Protein AF-A0A5P1UQP6-F1 (afdb_monomer_lite)

Secondary structure (DSSP, 8-state):
------------------PEEPEEEEETTEEEEE---TT----TT--EEEEEEE-STT-EEEEEEEE-S-SS---SGGGPEEEE-TT--S-EEEEEEEESSSEEEEEEEEEE-TT--EEEEEPPHHHHHHHTT---TTHHHHHHHHHHHHHHHHHHHHT-

Structure (mmCIF, N/CA/C/O backbone):
data_AF-A0A5P1UQP6-F1
#
_entry.id   AF-A0A5P1UQP6-F1
#
loop_
_atom_site.group_PDB
_atom_site.id
_atom_site.type_symbol
_atom_site.label_atom_id
_atom_site.label_alt_id
_atom_site.label_comp_id
_atom_site.label_asym_id
_atom_site.label_entity_id
_atom_site.label_seq_id
_atom_site.pdbx_PDB_ins_code
_atom_site.Cartn_x
_atom_site.Cartn_y
_atom_site.Cartn_z
_atom_site.occupancy
_atom_site.B_iso_or_equiv
_atom_site.auth_seq_id
_atom_site.auth_comp_id
_atom_site.auth_asym_id
_atom_site.auth_atom_id
_atom_site.pdbx_PDB_model_num
ATOM 1 N N . MET A 1 1 ? 47.272 14.025 28.196 1.00 45.66 1 MET A N 1
ATOM 2 C CA . MET A 1 1 ? 46.328 15.129 28.475 1.00 45.66 1 MET A CA 1
ATOM 3 C C . MET A 1 1 ? 46.283 16.051 27.263 1.00 45.66 1 MET A C 1
ATOM 5 O O . MET A 1 1 ? 47.049 16.997 27.191 1.00 45.66 1 MET A O 1
ATOM 9 N N . LEU A 1 2 ? 45.454 15.701 26.281 1.00 39.12 2 LEU A N 1
ATOM 10 C CA . LEU A 1 2 ? 45.041 16.510 25.126 1.00 39.12 2 LEU A CA 1
ATOM 11 C C . LEU A 1 2 ? 43.856 15.700 24.557 1.00 39.12 2 LEU A C 1
ATOM 13 O O . LEU A 1 2 ? 44.060 14.579 24.115 1.00 39.12 2 LEU A O 1
ATOM 17 N N . GLY A 1 3 ? 42.585 16.035 24.744 1.00 40.62 3 GLY A N 1
ATOM 18 C CA . GLY A 1 3 ? 41.983 17.358 24.760 1.00 40.62 3 GLY A CA 1
ATOM 19 C C . GLY A 1 3 ? 41.209 17.524 23.454 1.00 40.62 3 GLY A C 1
ATOM 20 O O . GLY A 1 3 ? 41.775 18.006 22.488 1.00 40.62 3 GLY A O 1
ATOM 21 N N . LEU A 1 4 ? 39.943 17.088 23.465 1.00 48.38 4 LEU A N 1
ATOM 22 C CA . LEU A 1 4 ? 38.859 17.426 22.530 1.00 48.38 4 LEU A CA 1
ATOM 23 C C . LEU A 1 4 ? 39.092 17.231 21.015 1.00 48.38 4 LEU A C 1
ATOM 25 O O . LEU A 1 4 ? 39.577 18.122 20.334 1.00 48.38 4 LEU A O 1
ATOM 29 N N . PHE A 1 5 ? 38.525 16.156 20.461 1.00 44.06 5 PHE A N 1
ATOM 30 C CA . PHE A 1 5 ? 37.867 16.190 19.142 1.00 44.06 5 PHE A CA 1
ATOM 31 C C . PHE A 1 5 ? 36.631 15.268 19.155 1.00 44.06 5 PHE A C 1
ATOM 33 O O . PHE A 1 5 ? 36.468 14.358 18.351 1.00 44.06 5 PHE A O 1
ATOM 40 N N . ILE A 1 6 ? 35.743 15.490 20.130 1.00 52.28 6 ILE A N 1
ATOM 41 C CA . ILE A 1 6 ? 34.334 15.100 20.008 1.00 52.28 6 ILE A CA 1
ATOM 42 C C . ILE A 1 6 ? 33.633 16.336 19.457 1.00 52.28 6 ILE A C 1
ATOM 44 O O . ILE A 1 6 ? 33.536 17.311 20.192 1.00 52.28 6 ILE A O 1
ATOM 48 N N . LEU A 1 7 ? 33.225 16.304 18.183 1.00 45.09 7 LEU A N 1
ATOM 49 C CA . LEU A 1 7 ? 32.110 17.067 17.587 1.00 45.09 7 LEU A CA 1
ATOM 50 C C . LEU A 1 7 ? 32.045 16.801 16.065 1.00 45.09 7 LEU A C 1
ATOM 52 O O . LEU A 1 7 ? 32.163 17.698 15.243 1.00 45.09 7 LEU A O 1
ATOM 56 N N . PHE A 1 8 ? 31.812 15.547 15.677 1.00 39.69 8 PHE A N 1
ATOM 57 C CA . PHE A 1 8 ? 31.079 15.247 14.437 1.00 39.69 8 PHE A CA 1
ATOM 58 C C . PHE A 1 8 ? 29.746 14.603 14.823 1.00 39.69 8 PHE A C 1
ATOM 60 O O . PHE A 1 8 ? 29.395 13.502 14.411 1.00 39.69 8 PHE A O 1
ATOM 67 N N . LEU A 1 9 ? 29.014 15.289 15.701 1.00 39.12 9 LEU A N 1
ATOM 68 C CA . LEU A 1 9 ? 27.621 14.986 15.969 1.00 39.12 9 LEU A CA 1
ATOM 69 C C . LEU A 1 9 ? 26.767 15.729 14.942 1.00 39.12 9 LEU A C 1
ATOM 71 O O . LEU A 1 9 ? 26.685 16.954 14.923 1.00 39.12 9 LEU A O 1
ATOM 75 N N . SER A 1 10 ? 26.071 14.920 14.147 1.00 42.19 10 SER A N 1
ATOM 76 C CA . SER A 1 10 ? 24.680 15.159 13.765 1.00 42.19 10 SER A CA 1
ATOM 77 C C . SER A 1 10 ? 24.389 16.375 12.887 1.00 42.19 10 SER A C 1
ATOM 79 O O . SER A 1 10 ? 23.490 17.159 13.172 1.00 42.19 10 SER A O 1
ATOM 81 N N . GLY A 1 11 ? 25.011 16.421 11.713 1.00 35.16 11 GLY A N 1
ATOM 82 C CA . GLY A 1 11 ? 24.352 16.975 10.532 1.00 35.16 11 GLY A CA 1
ATOM 83 C C . GLY A 1 11 ? 23.357 15.970 9.942 1.00 35.16 11 GLY A C 1
ATOM 84 O O . GLY A 1 11 ? 23.484 15.619 8.775 1.00 35.16 11 GLY A O 1
ATOM 85 N N . HIS A 1 12 ? 22.390 15.459 10.719 1.00 40.06 12 HIS A N 1
ATOM 86 C CA . HIS A 1 12 ? 21.244 14.775 10.115 1.00 40.06 12 HIS A CA 1
ATOM 87 C C . HIS A 1 12 ? 20.371 15.860 9.484 1.00 40.06 12 HIS A C 1
ATOM 89 O O . HIS A 1 12 ? 19.376 16.300 10.061 1.00 40.06 12 HIS A O 1
ATOM 95 N N . ALA A 1 13 ? 20.761 16.313 8.292 1.00 32.12 13 ALA A N 1
ATOM 96 C CA . ALA A 1 13 ? 19.819 16.870 7.344 1.00 32.12 13 ALA A CA 1
ATOM 97 C C . ALA A 1 13 ? 18.832 15.741 7.038 1.00 32.12 13 ALA A C 1
ATOM 99 O O . ALA A 1 13 ? 19.024 14.935 6.133 1.00 32.12 13 ALA A O 1
ATOM 100 N N . PHE A 1 14 ? 17.814 15.606 7.882 1.00 35.50 14 PHE A N 1
ATOM 101 C CA . PHE A 1 14 ? 16.683 14.759 7.584 1.00 35.50 14 PHE A CA 1
ATOM 102 C C . PHE A 1 14 ? 16.010 15.402 6.379 1.00 35.50 14 PHE A C 1
ATOM 104 O O . PHE A 1 14 ? 15.235 16.347 6.530 1.00 35.50 14 PHE A O 1
ATOM 111 N N . ALA A 1 15 ? 16.371 14.938 5.186 1.00 34.94 15 ALA A N 1
ATOM 112 C CA . ALA A 1 15 ? 15.638 15.249 3.982 1.00 34.94 15 ALA A CA 1
ATOM 113 C C . ALA A 1 15 ? 14.167 14.941 4.275 1.00 34.94 15 ALA A C 1
ATOM 115 O O . ALA A 1 15 ? 13.822 13.805 4.611 1.00 34.94 15 ALA A O 1
ATOM 116 N N . ASN A 1 16 ? 13.312 15.961 4.206 1.00 37.69 16 ASN A N 1
ATOM 117 C CA . ASN A 1 16 ? 11.880 15.746 4.094 1.00 37.69 16 ASN A CA 1
ATOM 118 C C . ASN A 1 16 ? 11.698 14.984 2.780 1.00 37.69 16 ASN A C 1
ATOM 120 O O . ASN A 1 16 ? 11.727 15.582 1.705 1.00 37.69 16 ASN A O 1
ATOM 124 N N . GLN A 1 17 ? 11.639 13.654 2.848 1.00 48.72 17 GLN A N 1
ATOM 125 C CA . GLN A 1 17 ? 11.320 12.839 1.689 1.00 48.72 17 GLN A CA 1
ATOM 126 C C . GLN A 1 17 ? 9.888 13.194 1.309 1.00 48.72 17 GLN A C 1
ATOM 128 O O . GLN A 1 17 ? 8.940 12.784 1.972 1.00 48.72 17 GLN A O 1
ATOM 133 N N . LEU A 1 18 ? 9.743 14.021 0.275 1.00 56.47 18 LEU A N 1
ATOM 134 C CA . LEU A 1 18 ? 8.450 14.331 -0.302 1.00 56.47 18 LEU A CA 1
ATOM 135 C C . LEU A 1 18 ? 7.884 13.020 -0.855 1.00 56.47 18 LEU A C 1
ATOM 137 O O . LEU A 1 18 ? 8.380 12.491 -1.849 1.00 56.47 18 LEU A O 1
ATOM 141 N N . HIS A 1 19 ? 6.897 12.460 -0.163 1.00 69.94 19 HIS A N 1
ATOM 142 C CA . HIS A 1 19 ? 6.234 11.244 -0.607 1.00 69.94 19 HIS A CA 1
ATOM 143 C C . HIS A 1 19 ? 5.354 11.548 -1.819 1.00 69.94 19 HIS A C 1
ATOM 145 O O . HIS A 1 19 ? 4.596 12.522 -1.819 1.00 69.94 19 HIS A O 1
ATOM 151 N N . GLU A 1 20 ? 5.434 10.704 -2.848 1.00 84.25 20 GLU A N 1
ATOM 152 C CA . GLU A 1 20 ? 4.481 10.768 -3.954 1.00 84.25 20 GLU A CA 1
ATOM 153 C C . GLU A 1 20 ? 3.097 10.291 -3.480 1.00 84.25 20 GLU A C 1
ATOM 155 O O . GLU A 1 20 ? 2.959 9.565 -2.493 1.00 84.25 20 GLU A O 1
ATOM 160 N N . GLN A 1 21 ? 2.035 10.711 -4.165 1.00 87.19 21 GLN A N 1
ATOM 161 C CA . GLN A 1 21 ? 0.680 10.346 -3.766 1.00 87.19 21 GLN A CA 1
ATOM 162 C C . GLN A 1 21 ? 0.411 8.856 -4.021 1.00 87.19 21 GLN A C 1
ATOM 164 O O . GLN A 1 21 ? 0.518 8.382 -5.151 1.00 87.19 21 GLN A O 1
ATOM 169 N N . LEU A 1 22 ? -0.014 8.130 -2.986 1.00 91.00 22 LEU A N 1
ATOM 170 C CA . LEU A 1 22 ? -0.597 6.797 -3.121 1.00 91.00 22 LEU A CA 1
ATOM 171 C C . LEU A 1 22 ? -2.121 6.916 -3.232 1.00 91.00 22 LEU A C 1
ATOM 173 O O . LEU A 1 22 ? -2.768 7.663 -2.495 1.00 91.00 22 LEU A O 1
ATOM 177 N N . TYR A 1 23 ? -2.715 6.162 -4.148 1.00 91.69 23 TYR A N 1
ATOM 178 C CA . TYR A 1 23 ? -4.157 6.092 -4.318 1.00 91.69 23 TYR A CA 1
ATOM 179 C C . TYR A 1 23 ? -4.694 4.810 -3.698 1.00 91.69 23 TYR A C 1
ATOM 181 O O . TYR A 1 23 ? -4.130 3.726 -3.850 1.00 91.69 23 TYR A O 1
ATOM 189 N N . LEU A 1 24 ? -5.818 4.960 -3.001 1.00 90.94 24 LEU A N 1
ATOM 190 C CA . LEU A 1 24 ? -6.496 3.882 -2.301 1.00 90.94 24 LEU A CA 1
ATOM 191 C C . LEU A 1 24 ? -7.901 3.722 -2.862 1.00 90.94 24 LEU A C 1
ATOM 193 O O . LEU A 1 24 ? -8.637 4.700 -3.025 1.00 90.94 24 LEU A O 1
ATOM 197 N N . SER A 1 25 ? -8.309 2.478 -3.075 1.00 88.94 25 SER A N 1
ATOM 198 C CA . SER A 1 25 ? -9.720 2.137 -3.214 1.00 88.94 25 SER A CA 1
ATOM 199 C C . SER A 1 25 ? -10.083 0.998 -2.275 1.00 88.94 25 SER A C 1
ATOM 201 O O . SER A 1 25 ? -9.296 0.078 -2.056 1.00 88.94 25 SER A O 1
ATOM 203 N N . LYS A 1 26 ? -11.268 1.085 -1.672 1.00 81.62 26 LYS A N 1
ATOM 204 C CA . LYS A 1 26 ? -11.736 0.068 -0.740 1.00 81.62 26 LYS A CA 1
ATOM 205 C C . LYS A 1 26 ? -12.297 -1.132 -1.502 1.00 81.62 26 LYS A C 1
ATOM 207 O O . LYS A 1 26 ? -13.131 -0.971 -2.389 1.00 81.62 26 LYS A O 1
ATOM 212 N N . THR A 1 27 ? -11.893 -2.320 -1.079 1.00 78.88 27 THR A N 1
ATOM 213 C CA . THR A 1 27 ? -12.605 -3.591 -1.288 1.00 78.88 27 THR A CA 1
ATOM 214 C C . THR A 1 27 ? -13.101 -4.085 0.080 1.00 78.88 27 THR A C 1
ATOM 216 O O . THR A 1 27 ? -12.696 -3.508 1.087 1.00 78.88 27 THR A O 1
ATOM 219 N N . GLN A 1 28 ? -13.981 -5.094 0.157 1.00 75.56 28 GLN A N 1
ATOM 220 C CA . GLN A 1 28 ? -14.671 -5.502 1.403 1.00 75.56 28 GLN A CA 1
ATOM 221 C C . GLN A 1 28 ? -13.792 -5.391 2.669 1.00 75.56 28 GLN A C 1
ATOM 223 O O . GLN A 1 28 ? -14.069 -4.530 3.507 1.00 75.56 28 GLN A O 1
ATOM 228 N N . ASN A 1 29 ? -12.688 -6.151 2.723 1.00 81.31 29 ASN A N 1
ATOM 229 C CA . ASN A 1 29 ? -11.748 -6.199 3.857 1.00 81.31 29 ASN A CA 1
ATOM 230 C C . ASN A 1 29 ? -10.295 -5.869 3.458 1.00 81.31 29 ASN A C 1
ATOM 232 O O . ASN A 1 29 ? -9.339 -6.287 4.119 1.00 81.31 29 ASN A O 1
ATOM 236 N N . SER A 1 30 ? -10.083 -5.185 2.333 1.00 90.56 30 SER A N 1
ATOM 237 C CA . SER A 1 30 ? -8.734 -4.875 1.842 1.00 90.56 30 SER A CA 1
ATOM 238 C C . SER A 1 30 ? -8.673 -3.537 1.120 1.00 90.56 30 SER A C 1
ATOM 240 O O . SER A 1 30 ? -9.654 -3.060 0.542 1.00 90.56 30 SER A O 1
ATOM 242 N N . LEU A 1 31 ? -7.491 -2.939 1.134 1.00 92.12 31 LEU A N 1
ATOM 243 C CA . LEU A 1 31 ? -7.154 -1.749 0.373 1.00 92.12 31 LEU A CA 1
ATOM 244 C C . LEU A 1 31 ? -6.498 -2.147 -0.937 1.00 92.12 31 LEU A C 1
ATOM 246 O O . LEU A 1 31 ? -5.540 -2.907 -0.942 1.00 92.12 31 LEU A O 1
ATOM 250 N N . CYS A 1 32 ? -6.999 -1.597 -2.031 1.00 93.88 32 CYS A N 1
ATOM 251 C CA . CYS A 1 32 ? -6.395 -1.687 -3.348 1.00 93.88 32 CYS A CA 1
ATOM 252 C C . CYS A 1 32 ? -5.509 -0.452 -3.557 1.00 93.88 32 CYS A C 1
ATOM 254 O O . CYS A 1 32 ? -6.018 0.673 -3.619 1.00 93.88 32 CYS A O 1
ATOM 256 N N . LEU A 1 33 ? -4.192 -0.679 -3.594 1.00 94.81 33 LEU A N 1
ATOM 257 C CA . LEU A 1 33 ? -3.129 0.328 -3.593 1.00 94.81 33 LEU A CA 1
ATOM 258 C C . LEU A 1 33 ? -2.555 0.524 -4.992 1.00 94.81 33 LEU A C 1
ATOM 260 O O . LEU A 1 33 ? -2.094 -0.441 -5.602 1.00 94.81 33 LEU A O 1
ATOM 264 N N . TYR A 1 34 ? -2.536 1.759 -5.487 1.00 95.31 34 TYR A N 1
ATOM 265 C CA . TYR A 1 34 ? -1.957 2.073 -6.793 1.00 95.31 34 TYR A CA 1
ATOM 266 C C . TYR A 1 34 ? -1.371 3.486 -6.836 1.00 95.31 34 TYR A C 1
ATOM 268 O O . TYR A 1 34 ? -1.789 4.365 -6.087 1.00 95.31 34 TYR A O 1
ATOM 276 N N . THR A 1 35 ? -0.385 3.726 -7.698 1.00 93.50 35 THR A N 1
ATOM 277 C CA . THR A 1 35 ? 0.342 5.008 -7.739 1.00 93.50 35 THR A CA 1
ATOM 278 C C . THR A 1 35 ? -0.317 6.052 -8.628 1.00 93.50 35 THR A C 1
ATOM 280 O O . THR A 1 35 ? -0.078 7.240 -8.444 1.00 93.50 35 THR A O 1
ATOM 283 N N . ASN A 1 36 ? -1.111 5.630 -9.621 1.00 92.69 36 ASN A N 1
ATOM 284 C CA . ASN A 1 36 ? -1.613 6.504 -10.688 1.00 92.69 36 ASN A CA 1
ATOM 285 C C . ASN A 1 36 ? -0.497 7.319 -11.382 1.00 92.69 36 ASN A C 1
ATOM 287 O O . ASN A 1 36 ? -0.735 8.413 -11.887 1.00 92.69 36 ASN A O 1
ATOM 291 N N . ASN A 1 37 ? 0.733 6.794 -11.383 1.00 90.62 37 ASN A N 1
ATOM 292 C CA . ASN A 1 37 ? 1.903 7.419 -11.991 1.00 90.62 37 ASN A CA 1
ATOM 293 C C . ASN A 1 37 ? 2.473 6.470 -13.059 1.00 90.62 37 ASN A C 1
ATOM 295 O O . ASN A 1 37 ? 2.998 5.417 -12.687 1.00 90.62 37 ASN A O 1
ATOM 299 N N . PRO A 1 38 ? 2.415 6.811 -14.362 1.00 91.06 38 PRO A N 1
ATOM 300 C CA . PRO A 1 38 ? 2.930 5.949 -15.427 1.00 91.06 38 PRO A CA 1
ATOM 301 C C . PRO A 1 38 ? 4.446 5.726 -15.333 1.00 91.06 38 PRO A C 1
ATOM 303 O O . PRO A 1 38 ? 4.948 4.690 -15.761 1.00 91.06 38 PRO A O 1
ATOM 306 N N . ASN A 1 39 ? 5.164 6.661 -14.708 1.00 92.00 39 ASN A N 1
ATOM 307 C CA . ASN A 1 39 ? 6.613 6.616 -14.540 1.00 92.00 39 ASN A CA 1
ATOM 308 C C . ASN A 1 39 ? 7.047 5.909 -13.252 1.00 92.00 39 ASN A C 1
ATOM 310 O O . ASN A 1 39 ? 8.240 5.896 -12.949 1.00 92.00 39 ASN A O 1
ATOM 314 N N . SER A 1 40 ? 6.115 5.339 -12.476 1.00 92.06 40 SER A N 1
ATOM 315 C CA . SER A 1 40 ? 6.494 4.548 -11.309 1.00 92.06 40 SER A CA 1
ATOM 316 C C . SER A 1 40 ? 7.328 3.341 -11.742 1.00 92.06 40 SER A C 1
ATOM 318 O O . SER A 1 40 ? 7.108 2.750 -12.811 1.00 92.06 40 SER A O 1
ATOM 320 N N . LYS A 1 41 ? 8.314 2.999 -10.912 1.00 92.81 41 LYS A N 1
ATOM 321 C CA . LYS A 1 41 ? 9.250 1.894 -11.111 1.00 92.81 41 LYS A CA 1
ATOM 322 C C . LYS A 1 41 ? 9.316 1.038 -9.854 1.00 92.81 41 LYS A C 1
ATOM 324 O O . LYS A 1 41 ? 9.070 1.518 -8.745 1.00 92.81 41 LYS A O 1
ATOM 329 N N . LEU A 1 42 ? 9.627 -0.235 -10.062 1.00 89.25 42 LEU A N 1
ATOM 330 C CA . LEU A 1 42 ? 10.050 -1.115 -8.984 1.00 89.25 42 LEU A CA 1
ATOM 331 C C . LEU A 1 42 ? 11.504 -0.816 -8.655 1.00 89.25 42 LEU A C 1
ATOM 333 O O . LEU A 1 42 ? 12.226 -0.241 -9.468 1.00 89.25 42 LEU A O 1
ATOM 337 N N . ARG A 1 43 ? 11.921 -1.264 -7.479 1.00 84.62 43 ARG A N 1
ATOM 338 C CA . ARG A 1 43 ? 13.340 -1.419 -7.179 1.00 84.62 43 ARG A CA 1
ATOM 339 C C . ARG A 1 43 ? 13.953 -2.517 -8.031 1.00 84.62 43 ARG A C 1
ATOM 341 O O . ARG A 1 43 ? 13.251 -3.422 -8.478 1.00 84.62 43 ARG A O 1
ATOM 348 N N . ASP A 1 44 ? 15.276 -2.495 -8.117 1.00 84.12 44 ASP A N 1
ATOM 349 C CA . ASP A 1 44 ? 16.068 -3.512 -8.816 1.00 84.12 44 ASP A CA 1
ATOM 350 C C . ASP A 1 44 ? 15.862 -4.932 -8.263 1.00 84.12 44 ASP A C 1
ATOM 352 O O . ASP A 1 44 ? 16.042 -5.912 -8.979 1.00 84.12 44 ASP A O 1
ATOM 356 N N . ASP A 1 45 ? 15.457 -5.060 -6.995 1.00 82.50 45 ASP A N 1
ATOM 357 C CA . ASP A 1 45 ? 15.146 -6.344 -6.360 1.00 82.50 45 ASP A CA 1
ATOM 358 C C . ASP A 1 45 ? 13.696 -6.816 -6.583 1.00 82.50 45 ASP A C 1
ATOM 360 O O . ASP A 1 45 ? 13.326 -7.877 -6.085 1.00 82.50 45 ASP A O 1
ATOM 364 N N . ASN A 1 46 ? 12.880 -6.076 -7.347 1.00 86.38 46 ASN A N 1
ATOM 365 C CA . ASN A 1 46 ? 11.458 -6.355 -7.599 1.00 86.38 46 ASN A CA 1
ATOM 366 C C . ASN A 1 46 ? 10.622 -6.536 -6.317 1.00 86.38 46 ASN A C 1
ATOM 368 O O . ASN A 1 46 ? 9.614 -7.250 -6.311 1.00 86.38 46 ASN A O 1
ATOM 372 N N . ILE A 1 47 ? 11.041 -5.885 -5.228 1.00 86.00 47 ILE A N 1
ATOM 373 C CA . ILE A 1 47 ? 10.347 -5.893 -3.941 1.00 86.00 47 ILE A CA 1
ATOM 374 C C . ILE A 1 47 ? 9.604 -4.574 -3.753 1.00 86.00 47 ILE A C 1
ATOM 376 O O . ILE A 1 47 ? 10.132 -3.494 -4.034 1.00 86.00 47 ILE A O 1
ATOM 380 N N . ALA A 1 48 ? 8.394 -4.670 -3.210 1.00 89.50 48 ALA A N 1
ATOM 381 C CA . ALA A 1 48 ? 7.665 -3.547 -2.645 1.00 89.50 48 ALA A CA 1
ATOM 382 C C . ALA A 1 48 ? 7.444 -3.772 -1.145 1.00 89.50 48 ALA A C 1
ATOM 384 O O . ALA A 1 48 ? 7.146 -4.885 -0.708 1.00 89.50 48 ALA A O 1
ATOM 385 N N . LEU A 1 49 ? 7.568 -2.711 -0.351 1.00 90.56 49 LEU A N 1
ATOM 386 C CA . LEU A 1 49 ? 7.255 -2.741 1.077 1.00 90.56 49 LEU A CA 1
ATOM 387 C C . LEU A 1 49 ? 6.004 -1.915 1.326 1.00 90.56 49 LEU A C 1
ATOM 389 O O . LEU A 1 49 ? 5.926 -0.761 0.913 1.00 90.56 49 LEU A O 1
ATOM 393 N N . ILE A 1 50 ? 5.032 -2.503 2.011 1.00 92.12 50 ILE A N 1
ATOM 394 C CA . ILE A 1 50 ? 3.806 -1.824 2.412 1.00 92.12 50 ILE A CA 1
ATOM 395 C C . ILE A 1 50 ? 3.821 -1.701 3.928 1.00 92.12 50 ILE A C 1
ATOM 397 O O . ILE A 1 50 ? 3.930 -2.707 4.625 1.00 92.12 50 ILE A O 1
ATOM 401 N N . ASN A 1 51 ? 3.693 -0.484 4.445 1.00 90.25 51 ASN A N 1
ATOM 402 C CA . ASN A 1 51 ? 3.597 -0.222 5.876 1.00 90.25 51 ASN A CA 1
ATOM 403 C C . ASN A 1 51 ? 2.315 0.556 6.177 1.00 90.25 51 ASN A C 1
ATOM 405 O O . ASN A 1 51 ? 2.073 1.604 5.582 1.00 90.25 51 ASN A O 1
ATOM 409 N N . LEU A 1 52 ? 1.506 0.041 7.098 1.00 90.00 52 LEU A N 1
ATOM 410 C CA . LEU A 1 52 ? 0.399 0.758 7.714 1.00 90.00 52 LEU A CA 1
ATOM 411 C C . LEU A 1 52 ? 0.843 1.228 9.095 1.00 90.00 52 LEU A C 1
ATOM 413 O O . LEU A 1 52 ? 1.232 0.409 9.927 1.00 90.00 52 LEU A O 1
ATOM 417 N N . GLY A 1 53 ? 0.704 2.519 9.369 1.00 87.44 53 GLY A N 1
ATOM 418 C CA . GLY A 1 53 ? 1.035 3.103 10.660 1.00 87.44 53 GLY A CA 1
ATOM 419 C C . GLY A 1 53 ? 0.001 4.108 11.145 1.00 87.44 53 GLY A C 1
ATOM 420 O O . GLY A 1 53 ? -0.786 4.653 10.371 1.00 87.44 53 GLY A O 1
ATOM 421 N N . ILE A 1 54 ? 0.027 4.372 12.448 1.00 84.31 54 ILE A N 1
ATOM 422 C CA . ILE A 1 54 ? -0.669 5.510 13.052 1.00 84.31 54 ILE A CA 1
ATOM 423 C C . ILE A 1 54 ? 0.280 6.712 12.963 1.00 84.31 54 ILE A C 1
ATOM 425 O O . ILE A 1 54 ? 1.407 6.603 13.453 1.00 84.31 54 ILE A O 1
ATOM 429 N N . PRO A 1 55 ? -0.119 7.831 12.334 1.00 76.19 55 PRO A N 1
ATOM 430 C CA . PRO A 1 55 ? 0.693 9.040 12.268 1.00 76.19 55 PRO A CA 1
ATOM 431 C C . PRO A 1 55 ? 0.556 9.889 13.546 1.00 76.19 55 PRO A C 1
ATOM 433 O O . PRO A 1 55 ? -0.362 9.707 14.341 1.00 76.19 55 PRO A O 1
ATOM 436 N N . GLY A 1 56 ? 1.440 10.875 13.717 1.00 70.44 56 GLY A N 1
ATOM 437 C CA . GLY A 1 56 ? 1.422 11.831 14.836 1.00 70.44 56 GLY A CA 1
ATOM 438 C C . GLY A 1 56 ? 2.573 11.649 15.830 1.00 70.44 56 GLY A C 1
ATOM 439 O O . GLY A 1 56 ? 3.591 11.050 15.492 1.00 70.44 56 GLY A O 1
ATOM 440 N N . SER A 1 57 ? 2.426 12.195 17.041 1.00 65.69 57 SER A N 1
ATOM 441 C CA . SER A 1 57 ? 3.438 12.136 18.114 1.00 65.69 57 SER A CA 1
ATOM 442 C C . SER A 1 57 ? 3.666 10.723 18.657 1.00 65.69 57 SER A C 1
ATOM 444 O O . SER A 1 57 ? 4.781 10.389 19.041 1.00 65.69 57 SER A O 1
ATOM 446 N N . ASN A 1 58 ? 2.634 9.877 18.624 1.00 71.69 58 ASN A N 1
ATOM 447 C CA . ASN A 1 58 ? 2.690 8.466 19.018 1.00 71.69 58 ASN A CA 1
ATOM 448 C C . ASN A 1 58 ? 2.811 7.552 17.795 1.00 71.69 58 ASN A C 1
ATOM 450 O O . ASN A 1 58 ? 2.111 6.542 17.687 1.00 71.69 58 ASN A O 1
ATOM 454 N N . ALA A 1 59 ? 3.651 7.945 16.838 1.00 75.88 59 ALA A N 1
ATOM 455 C CA . ALA A 1 59 ? 3.778 7.221 15.589 1.00 75.88 59 ALA A CA 1
ATOM 456 C C . ALA A 1 59 ? 4.181 5.764 15.826 1.00 75.88 59 ALA A C 1
ATOM 458 O O . ALA A 1 59 ? 5.193 5.491 16.473 1.00 75.88 59 ALA A O 1
ATOM 459 N N . ARG A 1 60 ? 3.411 4.823 15.279 1.00 80.75 60 ARG A N 1
ATOM 460 C CA . ARG A 1 60 ? 3.729 3.393 15.377 1.00 80.75 60 ARG A CA 1
ATOM 461 C C . ARG A 1 60 ? 3.304 2.629 14.135 1.00 80.75 60 ARG A C 1
ATOM 463 O O . ARG A 1 60 ? 2.274 2.940 13.540 1.00 80.75 60 ARG A O 1
ATOM 470 N N . SER A 1 61 ? 4.091 1.617 13.783 1.00 82.31 61 SER A N 1
ATOM 471 C CA . SER A 1 61 ? 3.726 0.642 12.757 1.00 82.31 61 SER A CA 1
ATOM 472 C C . SER A 1 61 ? 2.637 -0.273 13.313 1.00 82.31 61 SER A C 1
ATOM 474 O O . SER A 1 61 ? 2.736 -0.736 14.449 1.00 82.31 61 SER A O 1
ATOM 476 N N . VAL A 1 62 ? 1.597 -0.503 12.522 1.00 87.25 62 VAL A N 1
ATOM 477 C CA . VAL A 1 62 ? 0.464 -1.377 12.849 1.00 87.25 62 VAL A CA 1
ATOM 478 C C . VAL A 1 62 ? 0.606 -2.700 12.118 1.00 87.25 62 VAL A C 1
ATOM 480 O O . VAL A 1 62 ? 0.462 -3.757 12.719 1.00 87.25 62 VAL A O 1
ATOM 483 N N . SER A 1 63 ? 0.914 -2.649 10.824 1.00 87.94 63 SER A N 1
ATOM 484 C CA . SER A 1 63 ? 1.115 -3.845 10.014 1.00 87.94 63 SER A CA 1
ATOM 485 C C . SER A 1 63 ? 2.068 -3.539 8.865 1.00 87.94 63 SER A C 1
ATOM 487 O O . SER A 1 63 ? 2.120 -2.420 8.353 1.00 87.94 63 SER A O 1
ATOM 489 N N . GLU A 1 64 ? 2.857 -4.533 8.481 1.00 88.50 64 GLU A N 1
ATOM 490 C CA . GLU A 1 64 ? 3.865 -4.407 7.438 1.00 88.50 64 GLU A CA 1
ATOM 491 C C . GLU A 1 64 ? 3.879 -5.667 6.581 1.00 88.50 64 GLU A C 1
ATOM 493 O O . GLU A 1 64 ? 3.838 -6.786 7.095 1.00 88.50 64 GLU A O 1
ATOM 498 N N . VAL A 1 65 ? 3.943 -5.478 5.267 1.00 89.94 65 VAL A N 1
ATOM 499 C CA . VAL A 1 65 ? 3.927 -6.553 4.282 1.00 89.94 65 VAL A CA 1
ATOM 500 C C . VAL A 1 65 ? 5.059 -6.329 3.290 1.00 89.94 65 VAL A C 1
ATOM 502 O O . VAL A 1 65 ? 5.197 -5.248 2.717 1.00 89.94 65 VAL A O 1
ATOM 505 N N . VAL A 1 66 ? 5.852 -7.374 3.071 1.00 88.50 66 VAL A N 1
ATOM 506 C CA . VAL A 1 66 ? 6.813 -7.446 1.970 1.00 88.50 66 VAL A CA 1
ATOM 507 C C . VAL A 1 66 ? 6.123 -8.149 0.813 1.00 88.50 66 VAL A C 1
ATOM 509 O O . VAL A 1 66 ? 5.619 -9.257 0.991 1.00 88.50 66 VAL A O 1
ATOM 512 N N . VAL A 1 67 ? 6.093 -7.512 -0.352 1.00 89.31 67 VAL A N 1
ATOM 513 C CA . VAL A 1 67 ? 5.616 -8.131 -1.588 1.00 89.31 67 VAL A CA 1
ATOM 514 C C . VAL A 1 67 ? 6.821 -8.368 -2.484 1.00 89.31 67 VAL A C 1
ATOM 516 O O . VAL A 1 67 ? 7.495 -7.420 -2.888 1.00 89.31 67 VAL A O 1
ATOM 519 N N . ASP A 1 68 ? 7.118 -9.633 -2.748 1.00 87.56 68 ASP A N 1
ATOM 520 C CA . ASP A 1 68 ? 8.238 -10.070 -3.568 1.00 87.56 68 ASP A CA 1
ATOM 521 C C . ASP A 1 68 ? 7.795 -10.416 -4.996 1.00 87.56 68 ASP A C 1
ATOM 523 O O . ASP A 1 68 ? 6.609 -10.564 -5.296 1.00 87.56 68 ASP A O 1
ATOM 527 N N . ASN A 1 69 ? 8.774 -10.526 -5.900 1.00 85.69 69 ASN A N 1
ATOM 528 C CA . ASN A 1 69 ? 8.572 -10.946 -7.289 1.00 85.69 69 ASN A CA 1
ATOM 529 C C . ASN A 1 69 ? 7.513 -10.121 -8.048 1.00 85.69 69 ASN A C 1
ATOM 531 O O . ASN A 1 69 ? 6.805 -10.650 -8.914 1.00 85.69 69 ASN A O 1
ATOM 535 N N . LEU A 1 70 ? 7.399 -8.821 -7.748 1.00 89.94 70 LEU A N 1
ATOM 536 C CA . LEU A 1 70 ? 6.500 -7.943 -8.488 1.00 89.94 70 LEU A CA 1
ATOM 537 C C . LEU A 1 70 ? 6.965 -7.859 -9.945 1.00 89.94 70 LEU A C 1
ATOM 539 O O . LEU A 1 70 ? 8.108 -7.515 -10.226 1.00 89.94 70 LEU A O 1
ATOM 543 N N . LYS A 1 71 ? 6.066 -8.149 -10.890 1.00 90.00 71 LYS A N 1
ATOM 544 C CA . LYS A 1 71 ? 6.379 -8.052 -12.327 1.00 90.00 71 LYS A CA 1
ATOM 545 C C . LYS A 1 71 ? 6.326 -6.617 -12.844 1.00 90.00 71 LYS A C 1
ATOM 547 O O . LYS A 1 71 ? 7.002 -6.282 -13.811 1.00 90.00 71 LYS A O 1
ATOM 552 N N . ALA A 1 72 ? 5.485 -5.785 -12.234 1.00 92.50 72 ALA A N 1
ATOM 553 C CA . ALA A 1 72 ? 5.297 -4.394 -12.614 1.00 92.50 72 ALA A CA 1
ATOM 554 C C . ALA A 1 72 ? 4.792 -3.566 -11.419 1.00 92.50 72 ALA A C 1
ATOM 556 O O . ALA A 1 72 ? 4.141 -4.120 -10.533 1.00 92.50 72 ALA A O 1
ATOM 557 N N . PRO A 1 73 ? 5.042 -2.245 -11.399 1.00 93.94 73 PRO A N 1
ATOM 558 C CA . PRO A 1 73 ? 4.458 -1.341 -10.411 1.00 93.94 73 PRO A CA 1
ATOM 559 C C . PRO A 1 73 ? 2.928 -1.276 -10.526 1.00 93.94 73 PRO A C 1
ATOM 561 O O . PRO A 1 73 ? 2.408 -1.279 -11.647 1.00 93.94 73 PRO A O 1
ATOM 564 N N . PRO A 1 74 ? 2.198 -1.106 -9.409 1.00 94.75 74 PRO A N 1
ATOM 565 C CA . PRO A 1 74 ? 0.744 -0.977 -9.414 1.00 94.75 74 PRO A CA 1
ATOM 566 C C . PRO A 1 74 ? 0.326 0.422 -9.888 1.00 94.75 74 PRO A C 1
ATOM 568 O O . PRO A 1 74 ? 0.013 1.309 -9.096 1.00 94.75 74 PRO A O 1
ATOM 571 N N . ARG A 1 75 ? 0.372 0.671 -11.198 1.00 94.88 75 ARG A N 1
ATOM 572 C CA . ARG A 1 75 ? 0.077 1.996 -11.781 1.00 94.88 75 ARG A CA 1
ATOM 573 C C . ARG A 1 75 ? -1.411 2.309 -11.792 1.00 94.88 75 ARG A C 1
ATOM 575 O O . ARG A 1 75 ? -1.795 3.461 -11.607 1.00 94.88 75 ARG A O 1
ATOM 582 N N . HIS A 1 76 ? -2.239 1.290 -11.981 1.00 94.06 76 HIS A N 1
ATOM 583 C CA . HIS A 1 76 ? -3.676 1.426 -12.178 1.00 94.06 76 HIS A CA 1
ATOM 584 C C . HIS A 1 76 ? -4.454 0.649 -11.122 1.00 94.06 76 HIS A C 1
ATOM 586 O O . HIS A 1 76 ? -3.946 -0.288 -10.511 1.00 94.06 76 HIS A O 1
ATOM 592 N N . LYS A 1 77 ? -5.726 1.017 -10.937 1.00 92.12 77 LYS A N 1
ATOM 593 C CA . LYS A 1 77 ? -6.632 0.327 -10.011 1.00 92.12 77 LYS A CA 1
ATOM 594 C C . LYS A 1 77 ? -6.842 -1.152 -10.376 1.00 92.12 77 LYS A C 1
ATOM 596 O O . LYS A 1 77 ? -7.067 -1.952 -9.479 1.00 92.12 77 LYS A O 1
ATOM 601 N N . SER A 1 78 ? -6.782 -1.512 -11.660 1.00 92.31 78 SER A N 1
ATOM 602 C CA . SER A 1 78 ? -6.905 -2.903 -12.129 1.00 92.31 78 SER A CA 1
A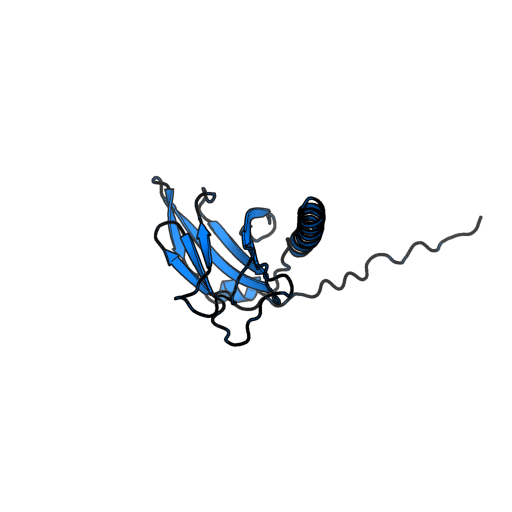TOM 603 C C . SER A 1 78 ? -5.749 -3.796 -11.677 1.00 92.31 78 SER A C 1
ATOM 605 O O . SER A 1 78 ? -5.963 -4.979 -11.442 1.00 92.31 78 SER A O 1
ATOM 607 N N . ASP A 1 79 ? -4.561 -3.212 -11.505 1.00 90.62 79 ASP A N 1
ATOM 608 C CA . ASP A 1 79 ? -3.307 -3.924 -11.227 1.00 90.62 79 ASP A CA 1
ATOM 609 C C . ASP A 1 79 ? -2.783 -3.575 -9.826 1.00 90.62 79 ASP A C 1
ATOM 611 O O . ASP A 1 79 ? -1.578 -3.551 -9.568 1.00 90.62 79 ASP A O 1
ATOM 615 N N . CYS A 1 80 ? -3.693 -3.201 -8.927 1.00 93.62 80 CYS A N 1
ATOM 616 C CA . CYS A 1 80 ? -3.336 -2.710 -7.610 1.00 93.62 80 CYS A CA 1
ATOM 617 C C . CYS A 1 80 ? -2.825 -3.821 -6.692 1.00 93.62 80 CYS A C 1
ATOM 619 O O . CYS A 1 80 ? -3.180 -4.993 -6.823 1.00 93.62 80 CYS A O 1
ATOM 621 N N . LEU A 1 81 ? -2.040 -3.428 -5.691 1.00 94.62 81 LEU A N 1
ATOM 622 C CA . LEU A 1 81 ? -1.665 -4.331 -4.609 1.00 94.62 81 LEU A CA 1
ATOM 623 C C . LEU A 1 81 ? -2.772 -4.362 -3.564 1.00 94.62 81 LEU A C 1
ATOM 625 O O . LEU A 1 81 ? -3.273 -3.314 -3.160 1.00 94.62 81 LEU A O 1
ATOM 629 N N . LEU A 1 82 ? -3.147 -5.559 -3.120 1.00 93.62 82 LEU A N 1
ATOM 630 C CA . LEU A 1 82 ? -4.126 -5.728 -2.054 1.00 93.62 82 LEU A CA 1
ATOM 631 C C . LEU A 1 82 ? -3.426 -5.753 -0.698 1.00 93.62 82 LEU A C 1
ATOM 633 O O . LEU A 1 82 ? -2.555 -6.583 -0.449 1.00 93.62 82 LEU A O 1
ATOM 637 N N . PHE A 1 83 ? -3.851 -4.870 0.196 1.00 92.81 83 PHE A N 1
ATOM 638 C CA . PHE A 1 83 ? -3.412 -4.834 1.583 1.00 92.81 83 PHE A CA 1
ATOM 639 C C . PHE A 1 83 ? -4.579 -5.162 2.512 1.00 92.81 83 PHE A C 1
ATOM 641 O O . PHE A 1 83 ? -5.606 -4.481 2.507 1.00 92.81 83 PHE A O 1
ATOM 648 N N . SER A 1 84 ? -4.434 -6.224 3.300 1.00 91.19 84 SER A N 1
ATOM 649 C CA . SER A 1 84 ? -5.475 -6.676 4.221 1.00 91.19 84 SER A CA 1
ATOM 650 C C . SER A 1 84 ? -5.584 -5.748 5.429 1.00 91.19 84 SER A C 1
ATOM 652 O O . SER A 1 84 ? -4.580 -5.388 6.032 1.00 91.19 84 SER A O 1
ATOM 654 N N . LEU A 1 85 ? -6.813 -5.413 5.825 1.00 87.94 85 LEU A N 1
ATOM 655 C CA . LEU A 1 85 ? -7.085 -4.616 7.028 1.00 87.94 85 LEU A CA 1
ATOM 656 C C . LEU A 1 85 ? -7.340 -5.477 8.275 1.00 87.94 85 LEU A C 1
ATOM 658 O O . LEU A 1 85 ? -7.830 -4.972 9.277 1.00 87.94 85 LEU A O 1
ATOM 662 N N . LYS A 1 86 ? -7.027 -6.777 8.226 1.00 85.44 86 LYS A N 1
ATOM 663 C CA . LYS A 1 86 ? -7.325 -7.739 9.302 1.00 85.44 86 LYS A CA 1
ATOM 664 C C . LYS A 1 86 ? -6.720 -7.371 10.666 1.00 85.44 86 LYS A C 1
ATOM 666 O O . LYS A 1 86 ? -7.307 -7.702 11.689 1.00 85.44 86 LYS A O 1
ATOM 671 N N . ASP A 1 87 ? -5.571 -6.695 10.665 1.00 83.19 87 ASP A N 1
ATOM 672 C CA . ASP A 1 87 ? -4.833 -6.332 11.881 1.00 83.19 87 ASP A CA 1
ATOM 673 C C . ASP A 1 87 ? -5.296 -4.976 12.449 1.00 83.19 87 ASP A C 1
ATOM 675 O O . ASP A 1 87 ? -4.763 -4.494 13.445 1.00 83.19 87 ASP A O 1
ATOM 679 N N . VAL A 1 88 ? -6.287 -4.338 11.814 1.00 86.31 88 VAL A N 1
ATOM 680 C CA . VAL A 1 88 ? -6.810 -3.032 12.215 1.00 86.31 88 VAL A CA 1
ATOM 681 C C . VAL A 1 88 ? -8.045 -3.216 13.086 1.00 86.31 88 VAL A C 1
ATOM 683 O O . VAL A 1 88 ? -9.114 -3.584 12.603 1.00 86.31 88 VAL A O 1
ATOM 686 N N . THR A 1 89 ? -7.899 -2.941 14.379 1.00 85.81 89 THR A N 1
ATOM 687 C CA . THR A 1 89 ? -8.962 -3.139 15.378 1.00 85.81 89 THR A CA 1
ATOM 688 C C . THR A 1 89 ? -9.590 -1.845 15.878 1.00 85.81 89 THR A C 1
ATOM 690 O O . THR A 1 89 ? -10.613 -1.894 16.552 1.00 85.81 89 THR A O 1
ATOM 693 N N . GLU A 1 90 ? -8.994 -0.694 15.571 1.00 87.69 90 GLU A N 1
ATOM 694 C CA . GLU A 1 90 ? -9.380 0.597 16.140 1.00 87.69 90 GLU A CA 1
ATOM 695 C C . GLU A 1 90 ? -9.663 1.625 15.043 1.00 87.69 90 GLU A C 1
ATOM 697 O O . GLU A 1 90 ? -8.935 1.725 14.048 1.00 87.69 90 GLU A O 1
ATOM 702 N N . SER A 1 91 ? -10.712 2.421 15.250 1.00 89.31 91 SER A N 1
ATOM 703 C CA . SER A 1 91 ? -10.984 3.602 14.430 1.00 89.31 91 SER A CA 1
ATOM 704 C C . SER A 1 91 ? -9.915 4.670 14.662 1.00 89.31 91 SER A C 1
ATOM 706 O O . SER A 1 91 ? -9.478 4.875 15.792 1.00 89.31 91 SER A O 1
ATOM 708 N N . GLY A 1 92 ? -9.525 5.402 13.621 1.00 88.19 92 GLY A N 1
ATOM 709 C CA . GLY A 1 92 ? -8.562 6.488 13.772 1.00 88.19 92 GLY A CA 1
ATOM 710 C C . GLY A 1 92 ? -7.889 6.933 12.477 1.00 88.19 92 GLY A C 1
ATOM 711 O O . GLY A 1 92 ? -8.234 6.457 11.391 1.00 88.19 92 GLY A O 1
ATOM 712 N N . PRO A 1 93 ? -6.938 7.875 12.579 1.00 87.62 93 PRO A N 1
ATOM 713 C CA . PRO A 1 93 ? -6.093 8.264 11.464 1.00 87.62 93 PRO A CA 1
ATOM 714 C C . PRO A 1 93 ? -5.029 7.195 11.203 1.00 87.62 93 PRO A C 1
ATOM 716 O O . PRO A 1 93 ? -4.370 6.711 12.122 1.00 87.62 93 PRO A O 1
ATOM 719 N N . TYR A 1 94 ? -4.817 6.888 9.931 1.00 87.50 94 TYR A N 1
ATOM 720 C CA . TYR A 1 94 ? -3.790 5.971 9.464 1.00 87.50 94 TYR A CA 1
ATOM 721 C C . TYR A 1 94 ? -3.012 6.585 8.303 1.00 87.50 94 TYR A C 1
ATOM 723 O O . TYR A 1 94 ? -3.530 7.388 7.520 1.00 87.50 94 TYR A O 1
ATOM 731 N N . SER A 1 95 ? -1.755 6.175 8.195 1.00 87.94 95 SER A N 1
ATOM 732 C CA . SER A 1 95 ? -0.892 6.418 7.050 1.00 87.94 95 SER A CA 1
ATOM 733 C C . SER A 1 95 ? -0.503 5.077 6.455 1.00 87.94 95 SER A C 1
ATOM 735 O O . SER A 1 95 ? -0.109 4.163 7.179 1.00 87.94 95 SER A O 1
ATOM 737 N N . LEU A 1 96 ? -0.634 4.952 5.142 1.00 90.12 96 LEU A N 1
ATOM 738 C CA . LEU A 1 96 ? -0.178 3.789 4.407 1.00 90.12 96 LEU A CA 1
ATOM 739 C C . LEU A 1 96 ? 0.910 4.207 3.432 1.00 90.12 96 LEU A C 1
ATOM 741 O O . LEU A 1 96 ? 0.719 5.117 2.625 1.00 90.12 96 LEU A O 1
ATOM 745 N N . ILE A 1 97 ? 2.032 3.510 3.513 1.00 90.69 97 ILE A N 1
ATOM 746 C CA . ILE A 1 97 ? 3.244 3.776 2.757 1.00 90.69 97 ILE A CA 1
ATOM 747 C C . ILE A 1 97 ? 3.508 2.583 1.844 1.00 90.69 97 ILE A C 1
ATOM 749 O O . ILE A 1 97 ? 3.546 1.448 2.310 1.00 90.69 97 ILE A O 1
ATOM 753 N N . LEU A 1 98 ? 3.698 2.853 0.556 1.00 92.00 98 LEU A N 1
ATOM 754 C CA . LEU A 1 98 ? 4.181 1.910 -0.445 1.00 92.00 98 LEU A CA 1
ATOM 755 C C . LEU A 1 98 ? 5.582 2.348 -0.867 1.00 92.00 98 LEU A C 1
ATOM 757 O O . LEU A 1 98 ? 5.747 3.372 -1.529 1.00 92.00 98 LEU A O 1
ATOM 761 N N . ASP A 1 99 ? 6.585 1.571 -0.489 1.00 89.44 99 ASP A N 1
ATOM 762 C CA . ASP A 1 99 ? 7.978 1.827 -0.821 1.00 89.44 99 ASP A CA 1
ATOM 763 C C . ASP A 1 99 ? 8.437 0.912 -1.957 1.00 89.44 99 ASP A C 1
ATOM 765 O O . ASP A 1 99 ? 8.460 -0.315 -1.828 1.00 89.44 99 ASP A O 1
ATOM 769 N N . MET A 1 100 ? 8.774 1.534 -3.083 1.00 90.62 100 MET A N 1
ATOM 770 C CA . MET A 1 100 ? 9.345 0.907 -4.274 1.00 90.62 100 MET A CA 1
ATOM 771 C C . MET A 1 100 ? 10.650 1.643 -4.611 1.00 90.62 100 MET A C 1
ATOM 773 O O . MET A 1 100 ? 11.454 1.881 -3.715 1.00 90.62 100 MET A O 1
ATOM 777 N N . ASP A 1 101 ? 10.892 1.997 -5.880 1.00 88.94 101 ASP A N 1
ATOM 778 C CA . ASP A 1 101 ? 12.004 2.887 -6.264 1.00 88.94 101 ASP A CA 1
ATOM 779 C C . ASP A 1 101 ? 11.867 4.271 -5.603 1.00 88.94 101 ASP A C 1
ATOM 781 O O . ASP A 1 101 ? 12.835 4.912 -5.204 1.00 88.94 101 ASP A O 1
ATOM 785 N N . LYS A 1 102 ? 10.614 4.693 -5.424 1.00 87.94 102 LYS A N 1
ATOM 786 C CA . LYS A 1 102 ? 10.219 5.856 -4.639 1.00 87.94 102 LYS A CA 1
ATOM 787 C C . LYS A 1 102 ? 9.182 5.457 -3.606 1.00 87.94 102 LYS A C 1
ATOM 789 O O . LYS A 1 102 ? 8.482 4.452 -3.760 1.00 87.94 102 LYS A O 1
ATOM 794 N N . THR A 1 103 ? 9.042 6.301 -2.596 1.00 87.19 103 THR A N 1
ATOM 795 C CA . THR A 1 103 ? 8.047 6.132 -1.544 1.00 87.19 103 THR A CA 1
ATOM 796 C C . THR A 1 103 ? 6.764 6.890 -1.886 1.00 87.19 103 THR A C 1
ATOM 798 O O . THR A 1 103 ? 6.786 8.104 -2.100 1.00 87.19 103 THR A O 1
ATOM 801 N N . TYR A 1 104 ? 5.642 6.175 -1.887 1.00 89.12 104 TYR A N 1
ATOM 802 C CA . TYR A 1 104 ? 4.298 6.708 -2.087 1.00 89.12 104 TYR A CA 1
ATOM 803 C C . TYR A 1 104 ? 3.515 6.608 -0.778 1.00 89.12 104 TYR A C 1
ATOM 805 O O . TYR A 1 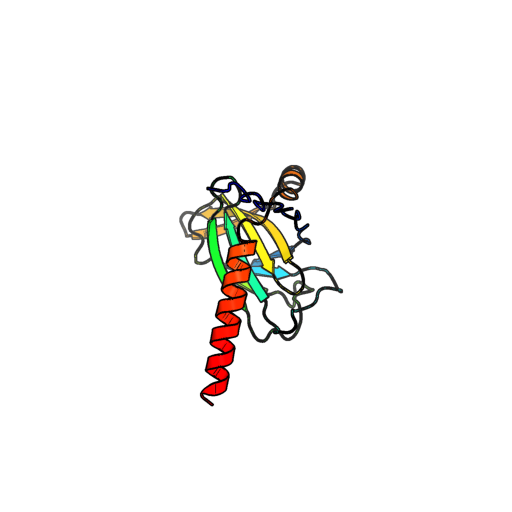104 ? 3.621 5.597 -0.086 1.00 89.12 104 TYR A O 1
ATOM 813 N N . ALA A 1 105 ? 2.708 7.612 -0.436 1.00 88.94 105 ALA A N 1
ATOM 814 C CA . ALA A 1 105 ? 1.952 7.619 0.814 1.00 88.94 105 ALA A CA 1
ATOM 815 C C . ALA A 1 105 ? 0.499 8.072 0.635 1.00 88.94 105 ALA A C 1
ATOM 817 O O . ALA A 1 105 ? 0.180 8.922 -0.200 1.00 88.94 105 ALA A O 1
ATOM 818 N N . ALA A 1 106 ? -0.387 7.499 1.447 1.00 88.19 106 ALA A N 1
ATOM 819 C CA . ALA A 1 106 ? -1.780 7.896 1.563 1.00 88.19 106 ALA A CA 1
ATOM 820 C C . ALA A 1 106 ? -2.168 7.993 3.033 1.00 88.19 106 ALA A C 1
ATOM 822 O O . ALA A 1 106 ? -2.006 7.038 3.789 1.00 88.19 106 ALA A O 1
ATOM 823 N N . ASN A 1 107 ? -2.761 9.120 3.411 1.00 86.06 107 ASN A N 1
ATOM 824 C CA . ASN A 1 107 ? -3.316 9.314 4.742 1.00 86.06 107 ASN A CA 1
ATOM 825 C C . ASN A 1 107 ? -4.843 9.270 4.665 1.00 86.06 107 ASN A C 1
ATOM 827 O O . ASN A 1 107 ? -5.456 9.912 3.805 1.00 86.06 107 ASN A O 1
ATOM 831 N N . PHE A 1 108 ? -5.463 8.501 5.551 1.00 85.94 108 PHE A N 1
ATOM 832 C CA . PHE A 1 108 ? -6.911 8.299 5.593 1.00 85.94 108 PHE A CA 1
ATOM 833 C C . PHE A 1 108 ? -7.380 8.064 7.032 1.00 85.94 108 PHE A C 1
ATOM 835 O O . PHE A 1 108 ? -6.593 7.700 7.901 1.00 85.94 108 PHE A O 1
ATOM 842 N N . CYS A 1 109 ? -8.668 8.273 7.286 1.00 86.88 109 CYS A N 1
ATOM 843 C CA . CYS A 1 109 ? -9.296 7.839 8.525 1.00 86.88 109 CYS A CA 1
ATOM 844 C C . CYS A 1 109 ? -10.002 6.515 8.263 1.00 86.88 109 CYS A C 1
ATOM 846 O O . CYS A 1 109 ? -10.718 6.371 7.267 1.00 86.88 109 CYS A O 1
ATOM 848 N N . LEU A 1 110 ? -9.801 5.560 9.157 1.00 88.88 110 LEU A N 1
ATOM 849 C CA . LEU A 1 110 ? -10.480 4.279 9.137 1.00 88.88 110 LEU A CA 1
ATOM 850 C C . LEU A 1 110 ? -11.486 4.253 10.286 1.00 88.88 110 LEU A C 1
ATOM 852 O O . LEU A 1 110 ? -11.164 4.663 11.398 1.00 88.88 110 LEU A O 1
ATOM 856 N N . VAL A 1 111 ? -12.706 3.807 10.005 1.00 88.12 111 VAL A N 1
ATOM 857 C CA . VAL A 1 111 ? -13.737 3.570 11.021 1.00 88.12 111 VAL A CA 1
ATOM 858 C C . VAL A 1 111 ? -13.975 2.070 11.096 1.00 88.12 111 VAL A C 1
ATOM 860 O O . VAL A 1 111 ? -14.180 1.434 10.066 1.00 88.12 111 VAL A O 1
ATOM 863 N N . VAL A 1 112 ? -13.902 1.510 12.296 1.00 86.94 112 VAL A N 1
ATOM 864 C CA . VAL A 1 112 ? -14.184 0.106 12.601 1.00 86.94 112 VAL A CA 1
ATOM 865 C C . VAL A 1 112 ? -15.499 0.061 13.373 1.00 86.94 112 VAL A C 1
ATOM 867 O O . VAL A 1 112 ? -15.615 0.728 14.400 1.00 86.94 112 VAL A O 1
ATOM 870 N N . ASP A 1 113 ? -16.487 -0.679 12.868 1.00 85.00 113 ASP A N 1
ATOM 871 C CA . ASP A 1 113 ? -17.758 -0.897 13.569 1.00 85.00 113 ASP A CA 1
ATOM 872 C C . ASP A 1 113 ? -17.679 -2.062 14.578 1.00 85.00 113 ASP A C 1
ATOM 874 O O . ASP A 1 113 ? -16.704 -2.818 14.613 1.00 85.00 113 ASP A O 1
ATOM 878 N N . ASP A 1 114 ? -18.734 -2.251 15.375 1.00 81.62 114 ASP A N 1
ATOM 879 C CA . ASP A 1 114 ? -18.813 -3.320 16.388 1.00 81.62 114 ASP A CA 1
ATOM 880 C C . ASP A 1 114 ? -18.734 -4.739 15.791 1.00 81.62 114 ASP A C 1
ATOM 882 O O . ASP A 1 114 ? -18.411 -5.707 16.481 1.00 81.62 114 ASP A O 1
ATOM 886 N N . LYS A 1 115 ? -19.010 -4.880 14.488 1.00 81.56 115 LYS A N 1
ATOM 887 C CA . LYS A 1 115 ? -18.904 -6.132 13.725 1.00 81.56 115 LYS A CA 1
ATOM 888 C C . LYS A 1 115 ? -17.539 -6.281 13.042 1.00 81.56 115 LYS A C 1
ATOM 890 O O . LYS A 1 115 ? -17.354 -7.220 12.268 1.00 81.56 115 LYS A O 1
ATOM 895 N N . LYS A 1 116 ? -16.581 -5.395 13.341 1.00 77.19 116 LYS A N 1
ATOM 896 C CA . LYS A 1 116 ? -15.241 -5.309 12.739 1.00 77.19 116 LYS A CA 1
ATOM 897 C C . LYS A 1 116 ? -15.243 -5.025 11.235 1.00 77.19 116 LYS A C 1
ATOM 899 O O . LYS A 1 116 ? -14.242 -5.268 10.558 1.00 77.19 116 LYS A O 1
ATOM 904 N N . ASN A 1 117 ? -16.331 -4.486 10.691 1.00 81.00 117 ASN A N 1
ATOM 905 C CA . ASN A 1 117 ? -16.306 -3.946 9.341 1.00 81.00 117 ASN A CA 1
ATOM 906 C C . ASN A 1 117 ? -15.548 -2.624 9.359 1.00 81.00 117 ASN A C 1
ATOM 908 O O . ASN A 1 117 ? -15.752 -1.776 10.225 1.00 81.00 117 ASN A O 1
ATOM 912 N N . THR A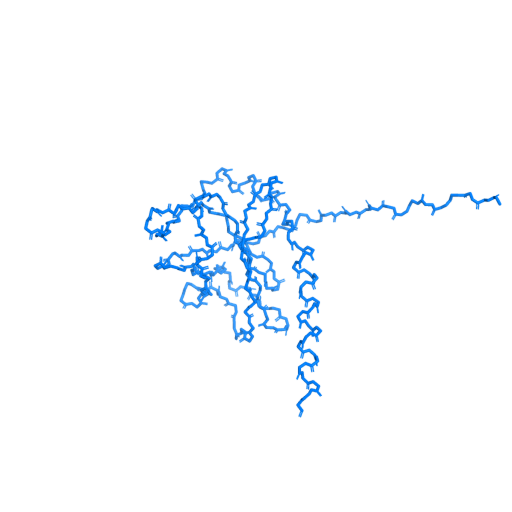 1 118 ? -14.692 -2.437 8.364 1.00 82.81 118 THR A N 1
ATOM 913 C CA . THR A 1 118 ? -13.916 -1.206 8.214 1.00 82.81 118 THR A CA 1
ATOM 914 C C . THR A 1 118 ? -14.595 -0.283 7.209 1.00 82.81 118 THR A C 1
ATOM 916 O O . THR A 1 118 ? -15.201 -0.759 6.258 1.00 82.81 118 THR A O 1
ATOM 919 N N . SER 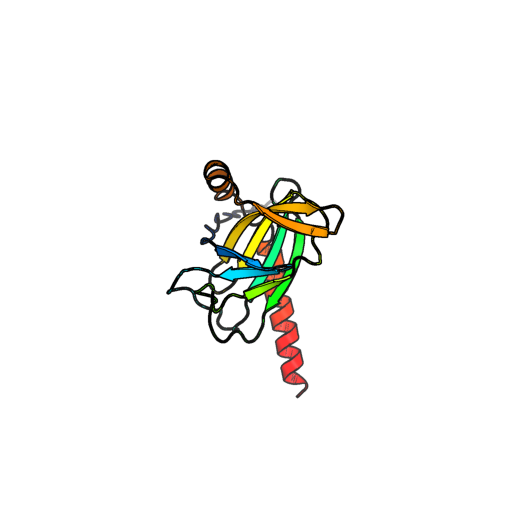A 1 119 ? -14.505 1.033 7.336 1.00 82.88 119 SER A N 1
ATOM 920 C CA . SER A 1 119 ? -14.812 1.998 6.271 1.00 82.88 119 SER A CA 1
ATOM 921 C C . SER A 1 119 ? -13.692 3.030 6.180 1.00 82.88 119 SER A C 1
ATOM 923 O O . SER A 1 119 ? -12.938 3.227 7.131 1.00 82.88 119 SER A O 1
ATOM 925 N N . ILE A 1 120 ? -13.531 3.647 5.007 1.00 83.00 120 ILE A N 1
ATOM 926 C CA . ILE A 1 120 ? -12.431 4.580 4.746 1.00 83.00 120 ILE A CA 1
ATOM 927 C C . ILE A 1 120 ? -13.007 5.935 4.402 1.00 83.00 120 ILE A C 1
ATOM 929 O O . ILE A 1 120 ? -13.803 6.066 3.472 1.00 83.00 120 ILE A O 1
ATOM 933 N N . HIS A 1 121 ? -12.520 6.943 5.105 1.00 80.19 121 HIS A N 1
ATOM 934 C CA . HIS A 1 121 ? -12.839 8.333 4.864 1.00 80.19 121 HIS A CA 1
ATOM 935 C C . HIS A 1 121 ? -11.551 9.055 4.463 1.00 80.19 121 HIS A C 1
ATOM 937 O O . HIS A 1 121 ? -10.538 8.996 5.164 1.00 80.19 121 HIS A O 1
ATOM 943 N N . LYS A 1 122 ? -11.565 9.715 3.299 1.00 68.69 122 LYS A N 1
ATOM 944 C CA . LYS A 1 122 ? -10.441 10.562 2.879 1.00 68.69 122 LYS A CA 1
ATOM 945 C C . LYS A 1 122 ? -10.306 11.716 3.872 1.00 68.69 122 LYS A C 1
ATOM 947 O O . LYS A 1 122 ? -11.309 12.359 4.180 1.00 68.69 122 LYS A O 1
ATOM 952 N N . LEU A 1 123 ? -9.088 12.006 4.337 1.00 62.84 123 LEU A N 1
ATOM 953 C CA . LEU A 1 123 ? -8.852 13.258 5.059 1.00 62.84 123 LEU A CA 1
ATOM 954 C C . LEU A 1 123 ? -9.120 14.430 4.106 1.00 62.84 123 LEU A C 1
ATOM 956 O O . LEU A 1 123 ? -8.713 14.397 2.942 1.00 62.84 123 LEU A O 1
ATOM 960 N N . GLY A 1 124 ? -9.815 15.456 4.599 1.00 52.81 124 GLY A N 1
ATOM 961 C CA . GLY A 1 124 ? -10.045 16.691 3.851 1.00 52.81 124 GLY A CA 1
ATOM 962 C C . GLY A 1 124 ? -8.730 17.370 3.446 1.00 52.81 124 GLY A C 1
ATOM 963 O O . GLY A 1 124 ? -7.697 17.204 4.098 1.00 52.81 124 GLY A O 1
ATOM 964 N N . SER A 1 125 ? -8.775 18.165 2.375 1.00 48.12 125 SER A N 1
ATOM 965 C CA . SER A 1 125 ? -7.610 18.793 1.723 1.00 48.12 125 SER A CA 1
ATOM 966 C C . SER A 1 125 ? -6.726 19.645 2.649 1.00 48.12 125 SER A C 1
ATOM 968 O O . SER A 1 125 ? -5.536 19.796 2.381 1.00 48.12 125 SER A O 1
ATOM 970 N N . GLN A 1 126 ? -7.262 20.167 3.757 1.00 38.94 126 GLN A N 1
ATOM 971 C CA . GLN A 1 126 ? -6.489 20.952 4.727 1.00 38.94 126 GLN A CA 1
ATOM 972 C C . GLN A 1 126 ? -5.566 20.105 5.619 1.00 38.94 126 GLN A C 1
ATOM 974 O O . GLN A 1 126 ? -4.476 20.5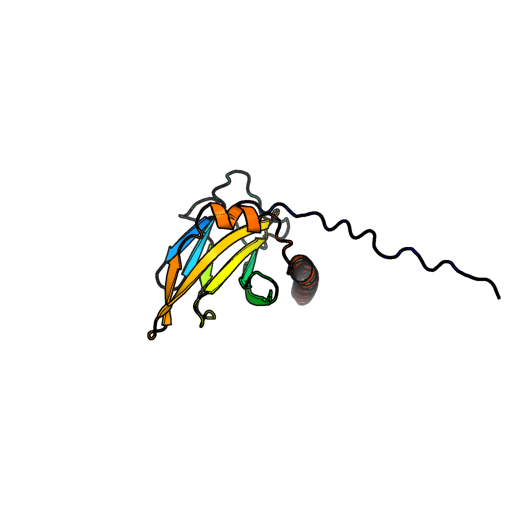55 5.962 1.00 38.94 126 GLN A O 1
ATOM 979 N N . LEU A 1 127 ? -5.936 18.857 5.928 1.00 46.78 127 LEU A N 1
ATOM 980 C CA . LEU A 1 127 ? -5.110 17.948 6.736 1.00 46.78 127 LEU A CA 1
ATOM 981 C C . LEU A 1 127 ? -3.979 17.297 5.920 1.00 46.78 127 LEU A C 1
ATOM 983 O O . LEU A 1 127 ? -2.933 16.961 6.469 1.00 46.78 127 LEU A O 1
ATOM 987 N N . GLN A 1 128 ? -4.151 17.173 4.598 1.00 46.91 128 GLN A N 1
ATOM 988 C CA . GLN A 1 128 ? -3.113 16.654 3.696 1.00 46.91 128 GLN A CA 1
ATOM 989 C C . GLN A 1 128 ? -1.879 17.571 3.624 1.00 46.91 128 GLN A C 1
ATOM 991 O O . GLN A 1 128 ? -0.761 17.070 3.546 1.00 46.91 128 GLN A O 1
ATOM 996 N N . ARG A 1 129 ? -2.061 18.901 3.709 1.00 40.31 129 ARG A N 1
ATOM 997 C CA . ARG A 1 129 ? -0.959 19.887 3.704 1.00 40.31 129 ARG A CA 1
ATOM 998 C C . ARG A 1 129 ? -0.120 19.873 4.982 1.00 40.31 129 ARG A C 1
ATOM 1000 O O . ARG A 1 129 ? 1.087 20.042 4.902 1.00 40.31 129 ARG A O 1
ATOM 1007 N N . GLN A 1 130 ? -0.723 19.638 6.147 1.00 41.06 130 GLN A N 1
ATOM 1008 C CA . GLN A 1 130 ? 0.040 19.514 7.399 1.00 41.06 130 GLN A CA 1
ATOM 1009 C C . GLN A 1 130 ? 0.823 18.194 7.490 1.00 41.06 130 GLN A C 1
ATOM 1011 O O . GLN A 1 130 ? 1.785 18.097 8.242 1.00 41.06 130 GLN A O 1
ATOM 1016 N N . GLN A 1 131 ? 0.448 17.179 6.705 1.00 48.19 131 GLN A N 1
ATOM 1017 C CA . GLN A 1 131 ? 1.132 15.884 6.681 1.00 48.19 131 GLN A CA 1
ATOM 1018 C C . GLN A 1 131 ? 2.213 15.7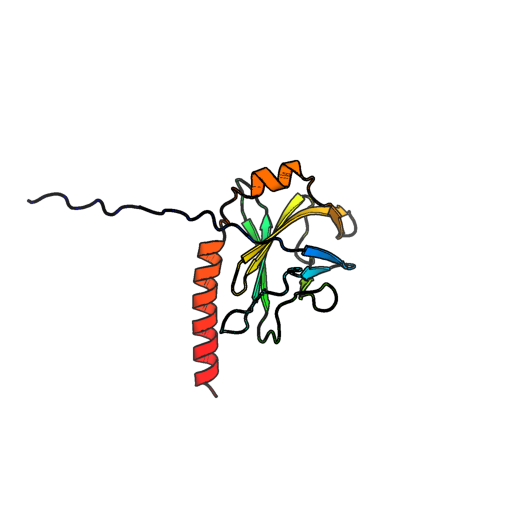68 5.594 1.00 48.19 131 GLN A C 1
ATOM 1020 O O . GLN A 1 131 ? 2.979 14.811 5.630 1.00 48.19 131 GLN A O 1
ATOM 1025 N N . SER A 1 132 ? 2.346 16.722 4.661 1.00 41.91 132 SER A N 1
ATOM 1026 C CA . SER A 1 132 ? 3.490 16.757 3.729 1.00 41.91 132 SER A CA 1
ATOM 1027 C C . SER A 1 132 ? 4.802 17.204 4.390 1.00 41.91 132 SER A C 1
ATOM 1029 O O . SER A 1 132 ? 5.870 16.998 3.823 1.00 41.91 132 SER A O 1
ATOM 1031 N N . GLU A 1 133 ? 4.736 17.786 5.593 1.00 38.31 133 GLU A N 1
ATOM 1032 C CA . GLU A 1 133 ? 5.895 18.037 6.470 1.00 38.31 133 GLU A CA 1
ATOM 1033 C C . GLU A 1 133 ? 6.224 16.839 7.378 1.00 38.31 133 GLU A C 1
ATOM 1035 O O . GLU A 1 133 ? 7.178 16.876 8.159 1.00 38.31 133 GLU A O 1
ATOM 1040 N N . TYR A 1 134 ? 5.444 15.759 7.296 1.00 47.28 134 TYR A N 1
ATOM 1041 C CA . TYR A 1 134 ? 5.614 14.599 8.154 1.00 47.28 134 TYR A CA 1
ATOM 1042 C C . TYR A 1 134 ? 6.810 13.763 7.690 1.00 47.28 134 TYR A C 1
ATOM 1044 O O . TYR A 1 134 ? 6.764 13.098 6.655 1.00 47.28 134 TYR A O 1
ATOM 1052 N N . LYS A 1 135 ? 7.889 13.757 8.483 1.00 45.47 135 LYS A N 1
ATOM 1053 C CA . LYS A 1 135 ? 8.954 12.759 8.342 1.00 45.47 135 LYS A CA 1
ATOM 1054 C C . LYS A 1 135 ? 8.357 11.386 8.593 1.00 45.47 135 LYS A C 1
ATOM 1056 O O . LYS A 1 135 ? 7.890 11.141 9.699 1.00 45.47 135 LYS A O 1
ATOM 1061 N N . ASN A 1 136 ? 8.439 10.491 7.611 1.00 50.00 136 ASN A N 1
ATOM 1062 C CA . ASN A 1 136 ? 8.198 9.069 7.820 1.00 50.00 136 ASN A CA 1
ATOM 1063 C C . ASN A 1 136 ? 9.105 8.564 8.964 1.00 50.00 136 ASN A C 1
ATOM 1065 O O . ASN A 1 136 ? 10.311 8.408 8.748 1.00 50.00 136 ASN A O 1
ATOM 1069 N N . PRO A 1 137 ? 8.572 8.286 10.169 1.00 47.56 137 PRO A N 1
ATOM 1070 C CA . PRO A 1 137 ? 9.386 7.824 11.290 1.00 47.56 137 PRO A CA 1
ATOM 1071 C C . PRO A 1 137 ? 9.864 6.382 11.076 1.00 47.56 137 PRO A C 1
ATOM 1073 O O . PRO A 1 137 ? 10.699 5.878 11.824 1.00 47.56 137 PRO A O 1
ATOM 1076 N N . PHE A 1 138 ? 9.359 5.719 10.034 1.00 54.97 138 PHE A N 1
ATOM 1077 C CA . PHE A 1 138 ? 9.670 4.344 9.697 1.00 54.97 138 PHE A CA 1
ATOM 1078 C C . PHE A 1 138 ? 10.757 4.224 8.632 1.00 54.97 138 PHE A C 1
ATOM 1080 O O . PHE A 1 138 ? 11.154 3.099 8.371 1.00 54.97 138 PHE A O 1
ATOM 1087 N N . SER A 1 139 ? 11.287 5.312 8.049 1.00 50.69 139 SER A N 1
ATOM 1088 C CA . SER A 1 139 ? 12.306 5.224 6.983 1.00 50.69 139 SER A CA 1
ATOM 1089 C C . SER A 1 139 ? 13.528 4.404 7.415 1.00 50.69 139 SER A C 1
ATOM 1091 O O . SER A 1 139 ? 13.920 3.478 6.716 1.00 50.69 139 SER A O 1
ATOM 1093 N N . ILE A 1 140 ? 14.054 4.645 8.620 1.00 49.66 140 ILE A N 1
ATOM 1094 C CA . ILE A 1 140 ? 15.197 3.901 9.178 1.00 49.66 140 ILE A CA 1
ATOM 1095 C C . ILE A 1 140 ? 14.828 2.436 9.459 1.00 49.66 140 ILE A C 1
ATOM 1097 O O . ILE A 1 140 ? 15.605 1.532 9.158 1.00 49.66 140 ILE A O 1
ATOM 1101 N N . SER A 1 141 ? 13.636 2.179 10.009 1.00 54.84 141 SER A N 1
ATOM 1102 C CA . SER A 1 141 ? 13.164 0.810 10.274 1.00 54.84 141 SER A CA 1
ATOM 1103 C C . SER A 1 141 ? 12.986 0.019 8.975 1.00 54.84 141 SER A C 1
ATOM 1105 O O . SER A 1 141 ? 13.369 -1.150 8.895 1.00 54.84 141 SER A O 1
ATOM 1107 N N . LEU A 1 142 ? 12.482 0.689 7.938 1.00 56.28 142 LEU A N 1
ATOM 1108 C CA . LEU A 1 142 ? 12.327 0.150 6.599 1.00 56.28 142 LEU A CA 1
ATOM 1109 C C . LEU A 1 142 ? 13.698 -0.152 5.984 1.00 56.28 142 LEU A C 1
ATOM 1111 O O . LEU A 1 142 ? 13.894 -1.256 5.492 1.00 56.28 142 LEU A O 1
ATOM 1115 N N . GLU A 1 143 ? 14.672 0.761 6.076 1.00 60.66 143 GLU A N 1
ATOM 1116 C CA . GLU A 1 143 ? 16.052 0.540 5.611 1.00 60.66 143 GLU A CA 1
ATOM 1117 C C . GLU A 1 143 ? 16.741 -0.645 6.297 1.00 60.66 143 GLU A C 1
ATOM 1119 O O . GLU A 1 143 ? 17.311 -1.511 5.630 1.00 60.66 143 GLU A O 1
ATOM 1124 N N . ILE A 1 144 ? 16.627 -0.767 7.620 1.00 62.06 144 ILE A N 1
ATOM 1125 C CA . ILE A 1 144 ? 17.200 -1.905 8.354 1.00 62.06 144 ILE A CA 1
ATOM 1126 C C . ILE A 1 144 ? 16.540 -3.219 7.920 1.00 62.06 144 ILE A C 1
ATOM 1128 O O . ILE A 1 144 ? 17.224 -4.219 7.687 1.00 62.06 144 ILE A O 1
ATOM 1132 N N . LYS A 1 145 ? 15.215 -3.238 7.753 1.00 62.66 145 LYS A N 1
ATOM 1133 C CA . LYS A 1 145 ? 14.509 -4.433 7.277 1.00 62.66 145 LYS A CA 1
ATOM 1134 C C . LYS A 1 145 ? 14.817 -4.768 5.820 1.00 62.66 145 LYS A C 1
ATOM 1136 O O . LYS A 1 145 ? 14.921 -5.952 5.503 1.00 62.66 145 LYS A O 1
ATOM 1141 N N . LYS A 1 146 ? 15.043 -3.772 4.954 1.00 63.12 146 LYS A N 1
ATOM 1142 C CA . LYS A 1 146 ? 15.555 -3.981 3.586 1.00 63.12 146 LYS A CA 1
ATOM 1143 C C . LYS A 1 146 ? 16.873 -4.749 3.626 1.00 63.12 146 LYS A C 1
ATOM 1145 O O . LYS A 1 146 ? 17.039 -5.714 2.882 1.00 63.12 146 LYS A O 1
ATOM 1150 N N . ILE A 1 147 ? 17.788 -4.346 4.508 1.00 68.62 147 ILE A N 1
ATOM 1151 C CA . ILE A 1 147 ? 19.081 -5.016 4.689 1.00 68.62 147 ILE A CA 1
ATOM 1152 C C . ILE A 1 147 ? 18.873 -6.454 5.185 1.00 68.62 147 ILE A C 1
ATOM 1154 O O . ILE A 1 147 ? 19.397 -7.388 4.581 1.00 68.62 147 ILE A O 1
ATOM 1158 N N . LEU A 1 148 ? 18.053 -6.656 6.222 1.00 67.81 148 LEU A N 1
ATOM 1159 C CA . LEU A 1 148 ? 17.763 -7.989 6.766 1.00 67.81 148 LEU A CA 1
ATOM 1160 C C . LEU A 1 148 ? 17.124 -8.926 5.731 1.00 67.81 148 LEU A C 1
ATOM 1162 O O . LEU A 1 148 ? 17.487 -10.101 5.661 1.00 67.81 148 LEU A O 1
ATOM 1166 N N . TYR A 1 149 ? 16.210 -8.419 4.901 1.00 67.38 149 TYR A N 1
ATOM 1167 C CA . TYR A 1 149 ? 15.606 -9.206 3.831 1.00 67.38 149 TYR A CA 1
ATOM 1168 C C . TYR A 1 149 ? 16.639 -9.612 2.775 1.00 67.38 149 TYR A C 1
ATOM 1170 O O . TYR A 1 149 ? 16.694 -10.783 2.401 1.00 67.38 149 TYR A O 1
ATOM 1178 N N . LYS A 1 150 ? 17.499 -8.682 2.329 1.00 68.69 150 LYS A N 1
ATOM 1179 C CA . LYS A 1 150 ? 18.579 -8.990 1.375 1.00 68.69 150 LYS A CA 1
ATOM 1180 C C . LYS A 1 150 ? 19.512 -10.073 1.909 1.00 68.69 150 LYS A C 1
ATOM 1182 O O . LYS A 1 150 ? 19.820 -11.015 1.184 1.00 68.69 150 LYS A O 1
ATOM 1187 N N . ILE A 1 151 ? 19.892 -9.981 3.184 1.00 72.62 151 ILE A N 1
ATOM 1188 C CA . ILE A 1 151 ? 20.712 -10.994 3.858 1.00 72.62 151 ILE A CA 1
ATOM 1189 C C . ILE A 1 151 ? 20.002 -12.355 3.842 1.00 72.62 151 ILE A C 1
ATOM 1191 O O . ILE A 1 151 ? 20.583 -13.353 3.420 1.00 72.62 151 ILE A O 1
ATOM 1195 N N . LYS A 1 152 ? 18.725 -12.404 4.239 1.00 71.06 152 LYS A N 1
ATOM 1196 C CA . LYS A 1 152 ? 17.946 -13.650 4.273 1.00 71.06 152 LYS A CA 1
ATOM 1197 C C . LYS A 1 152 ? 17.785 -14.281 2.884 1.00 71.06 152 LYS A C 1
ATOM 1199 O O . LYS A 1 152 ? 17.920 -15.494 2.748 1.00 71.06 152 LYS A O 1
ATOM 1204 N N . SER A 1 153 ? 17.518 -13.466 1.864 1.00 65.88 153 SER A N 1
ATOM 1205 C CA . SER A 1 153 ? 17.391 -13.913 0.473 1.00 65.88 153 SER A CA 1
ATOM 1206 C C . SER A 1 153 ? 18.706 -14.498 -0.057 1.00 65.88 153 SER A C 1
ATOM 1208 O O . SER A 1 153 ? 18.713 -15.599 -0.604 1.00 65.88 153 SER A O 1
ATOM 1210 N N . PHE A 1 154 ? 19.831 -13.823 0.201 1.00 72.44 154 PHE A N 1
ATOM 1211 C CA . PHE A 1 154 ? 21.165 -14.279 -0.196 1.00 72.44 154 PHE A CA 1
ATOM 1212 C C . PHE A 1 154 ? 21.536 -15.641 0.411 1.00 72.44 154 PHE A C 1
ATOM 1214 O O . PHE A 1 154 ? 22.016 -16.531 -0.291 1.00 72.44 154 PHE A O 1
ATOM 1221 N N . PHE A 1 155 ? 21.259 -15.852 1.701 1.00 69.94 155 PHE A N 1
ATOM 1222 C CA . PHE A 1 155 ? 21.508 -17.153 2.331 1.00 69.94 155 PHE A CA 1
ATOM 1223 C C . PHE A 1 155 ? 20.572 -18.250 1.814 1.00 69.94 155 PHE A C 1
ATOM 1225 O O . PHE A 1 155 ? 21.000 -19.388 1.652 1.00 69.94 155 PHE A O 1
ATOM 1232 N N . SER A 1 156 ? 19.321 -17.914 1.488 1.00 67.94 156 SER A N 1
ATOM 1233 C CA . SER A 1 156 ? 18.376 -18.855 0.873 1.00 67.94 156 SER A CA 1
ATOM 1234 C C . SER A 1 156 ? 18.844 -19.341 -0.508 1.00 67.94 156 SER A C 1
ATOM 1236 O O . SER A 1 156 ? 18.633 -20.500 -0.857 1.00 67.94 156 SER A O 1
ATOM 1238 N N . SER A 1 157 ? 19.524 -18.491 -1.290 1.00 63.34 157 SER A N 1
ATOM 1239 C CA . SER A 1 157 ? 20.064 -18.887 -2.599 1.00 63.34 157 SER A CA 1
ATOM 1240 C C . SER A 1 157 ? 21.330 -19.745 -2.532 1.00 63.34 157 SER A C 1
ATOM 1242 O O . SER A 1 157 ? 21.636 -20.414 -3.508 1.00 63.34 157 SER A O 1
ATOM 1244 N N . LEU A 1 158 ? 22.054 -19.740 -1.407 1.00 65.69 158 LEU A N 1
ATOM 1245 C CA . LEU A 1 158 ? 23.284 -20.524 -1.216 1.00 65.69 158 LEU A CA 1
ATOM 1246 C C . LEU A 1 158 ? 23.033 -21.980 -0.786 1.00 65.69 158 LEU A C 1
ATOM 1248 O O . LEU A 1 158 ? 23.962 -22.779 -0.791 1.00 65.69 158 LEU A O 1
ATOM 1252 N N . ILE A 1 159 ? 21.805 -22.314 -0.379 1.00 66.25 159 ILE A N 1
ATOM 1253 C CA . ILE A 1 159 ? 21.425 -23.646 0.132 1.00 66.25 159 ILE A CA 1
ATOM 1254 C C . ILE A 1 159 ? 20.692 -24.474 -0.957 1.00 66.25 159 ILE A C 1
ATOM 1256 O O . ILE A 1 159 ? 20.142 -25.536 -0.679 1.00 66.25 159 ILE A O 1
ATOM 1260 N N . LYS A 1 160 ? 20.687 -24.008 -2.211 1.00 49.41 160 LYS A N 1
ATOM 1261 C CA . LYS A 1 160 ? 20.226 -24.763 -3.389 1.00 49.41 160 LYS A CA 1
ATOM 1262 C C . LYS A 1 160 ? 21.409 -25.256 -4.205 1.00 49.41 160 LYS A C 1
ATOM 1264 O O . LYS A 1 160 ? 21.279 -26.369 -4.755 1.00 49.41 160 LYS A O 1
#

InterPro domains:
  IPR054658 Extracytoplasmic lipoprotein [NF045616] (4-122)

Organism: NCBI:txid2609668

pLDDT: mean 74.75, std 18.75, range [32.12, 95.31]

Foldseek 3Di:
DDDDDPPPPDPPPVPLQQAQAWDWDDDFFKTFIARLDPPDFFAPQQKKKKWKWDDDPPIDTQDIDIDGPHPTGRNDSVSTDIGGCVSPDDWAKMKMWIDGVGIHIAIWTWDQDPVRGIDTGHDPPVVVVVCSSPDPPCPVVVVVVVVVVVVVVVVVVVVD

Radius of gyration: 18.39 Å; chains: 1; bounding box: 65×46×44 Å

Sequence (160 aa):
MLGLFILFLSGHAFANQLHEQLYLSKTQNSLCLYTNNPNSKLRDDNIALINLGIPGSNARSVSEVVVDNLKAPPRHKSDCLLFSLKDVTESGPYSLILDMDKTYAANFCLVVDDKKNTSIHKLGSQLQRQQSEYKNPFSISLEIKKILYKIKSFFSSLIK